Protein AF-A0A096A935-F1 (afdb_monomer_lite)

Structure (mmCIF, N/CA/C/O backbone):
data_AF-A0A096A935-F1
#
_entry.id   AF-A0A096A935-F1
#
loop_
_atom_site.group_PDB
_atom_site.id
_atom_site.type_symbol
_atom_site.label_atom_id
_atom_site.label_alt_id
_atom_site.label_comp_id
_atom_site.label_asym_id
_atom_site.label_entity_id
_atom_site.label_seq_id
_atom_site.pdbx_PDB_ins_code
_atom_site.Cartn_x
_atom_site.Cartn_y
_atom_site.Cartn_z
_atom_site.occupancy
_atom_site.B_iso_or_equiv
_atom_site.auth_seq_id
_atom_site.auth_comp_id
_atom_site.auth_asym_id
_atom_site.auth_atom_id
_atom_site.pdbx_PDB_model_num
ATOM 1 N N . MET A 1 1 ? -39.891 -0.315 15.690 1.00 45.59 1 MET A N 1
ATOM 2 C CA . MET A 1 1 ? -39.316 0.539 14.627 1.00 45.59 1 MET A CA 1
ATOM 3 C C . MET A 1 1 ? -37.907 0.031 14.361 1.00 45.59 1 MET A C 1
ATOM 5 O O . MET A 1 1 ? -37.142 0.003 15.319 1.00 45.59 1 MET A O 1
ATOM 9 N N . PRO A 1 2 ? -37.569 -0.464 13.158 1.00 50.00 2 PRO A N 1
ATOM 10 C CA . PRO A 1 2 ? -36.211 -0.914 12.887 1.00 50.00 2 PRO A CA 1
ATOM 11 C C . PRO A 1 2 ? -35.326 0.329 12.782 1.00 50.00 2 PRO A C 1
ATOM 13 O O . PRO A 1 2 ? -35.597 1.222 11.982 1.00 50.00 2 PRO A O 1
ATOM 16 N N . GLN A 1 3 ? -34.332 0.431 13.662 1.00 55.09 3 GLN A N 1
ATOM 17 C CA . GLN A 1 3 ? -33.399 1.549 13.665 1.00 55.09 3 GLN A CA 1
ATOM 18 C C . GLN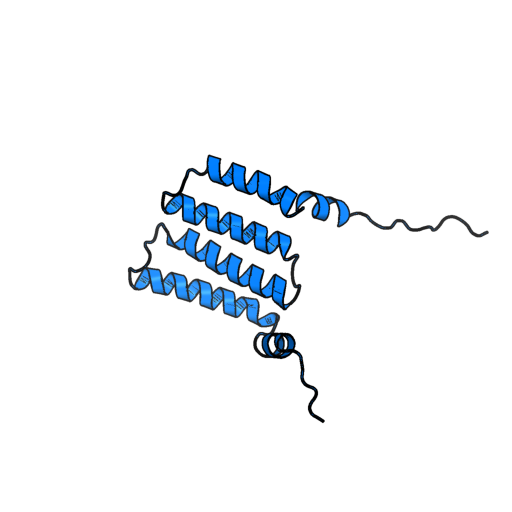 A 1 3 ? -32.539 1.470 12.403 1.00 55.09 3 GLN A C 1
ATOM 20 O O . GLN A 1 3 ? -31.851 0.476 12.177 1.00 55.09 3 GLN A O 1
ATOM 25 N N . GLY A 1 4 ? -32.613 2.504 11.566 1.00 55.16 4 GLY A N 1
ATOM 26 C CA . GLY A 1 4 ? -31.716 2.674 10.434 1.00 55.16 4 GLY A CA 1
ATOM 27 C C . GLY A 1 4 ? -30.305 2.930 10.947 1.00 55.16 4 GLY A C 1
ATOM 28 O O . GLY A 1 4 ? -29.952 4.074 11.218 1.00 55.16 4 GLY A O 1
ATOM 29 N N . GLY A 1 5 ? -29.518 1.865 11.110 1.00 62.38 5 GLY A N 1
ATOM 30 C CA . GLY A 1 5 ? -28.071 1.985 11.257 1.00 62.38 5 GLY A CA 1
ATOM 31 C C . GLY A 1 5 ? -27.511 2.719 10.043 1.00 62.38 5 GLY A C 1
ATOM 32 O O . GLY A 1 5 ? -28.003 2.540 8.924 1.00 62.38 5 GLY A O 1
ATOM 33 N N . THR A 1 6 ? -26.516 3.576 10.257 1.00 82.25 6 THR A N 1
ATOM 34 C CA . THR A 1 6 ? -25.881 4.300 9.151 1.00 82.25 6 THR A CA 1
ATOM 35 C C . THR A 1 6 ? -25.313 3.298 8.135 1.00 82.25 6 THR A C 1
ATOM 37 O O . THR A 1 6 ? -25.011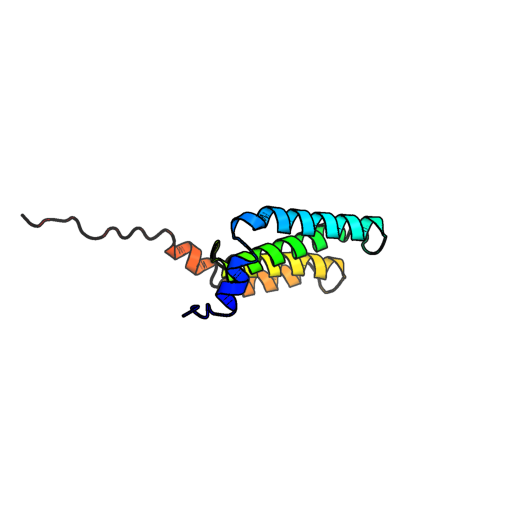 2.157 8.489 1.00 82.25 6 THR A O 1
ATOM 40 N N . MET A 1 7 ? -25.135 3.688 6.865 1.00 79.69 7 MET A N 1
ATOM 41 C CA . MET A 1 7 ? -24.510 2.817 5.842 1.00 79.69 7 MET A CA 1
ATOM 42 C C . MET A 1 7 ? -23.188 2.192 6.338 1.00 79.69 7 MET A C 1
ATOM 44 O O . MET A 1 7 ? -22.870 1.047 6.029 1.00 79.69 7 MET A O 1
ATOM 48 N N . LEU A 1 8 ? -22.441 2.926 7.166 1.00 79.06 8 LEU A N 1
ATOM 49 C CA . LEU A 1 8 ? -21.211 2.473 7.811 1.00 79.06 8 LEU A CA 1
ATOM 50 C C . LEU A 1 8 ? -21.443 1.321 8.810 1.00 79.06 8 LEU A C 1
ATOM 52 O O . LEU A 1 8 ? -20.647 0.386 8.869 1.00 79.06 8 LEU A O 1
ATOM 56 N N . ASP A 1 9 ? -22.537 1.352 9.570 1.00 80.19 9 ASP A N 1
ATOM 57 C CA . ASP A 1 9 ? -22.890 0.298 10.530 1.00 80.19 9 ASP A CA 1
ATOM 58 C C . ASP A 1 9 ? -23.288 -1.000 9.816 1.00 80.19 9 ASP A C 1
ATOM 60 O O . ASP A 1 9 ? -22.941 -2.097 10.263 1.00 80.19 9 ASP A O 1
ATOM 64 N N . GLN A 1 10 ? -23.938 -0.894 8.653 1.00 81.06 10 GLN A N 1
ATOM 65 C CA . GLN A 1 10 ? -24.209 -2.046 7.784 1.00 81.06 10 GLN A CA 1
ATOM 66 C C . GLN A 1 10 ? -22.914 -2.673 7.240 1.00 81.06 10 GLN A C 1
ATOM 68 O O . GLN A 1 10 ? -22.768 -3.896 7.203 1.00 81.06 10 GLN A O 1
ATOM 73 N N . ILE A 1 11 ? -21.931 -1.848 6.870 1.00 80.44 11 ILE A N 1
ATOM 74 C CA . ILE A 1 11 ? -20.621 -2.335 6.416 1.00 80.44 11 ILE A CA 1
ATOM 75 C C . ILE A 1 11 ? -19.878 -3.034 7.562 1.00 80.44 11 ILE A C 1
ATOM 77 O O . ILE A 1 11 ? -19.362 -4.134 7.377 1.00 80.44 11 ILE A O 1
ATOM 81 N N . ARG A 1 12 ? -19.862 -2.447 8.765 1.00 81.88 12 ARG A N 1
ATOM 82 C CA . ARG A 1 12 ? -19.191 -3.020 9.950 1.00 81.88 12 ARG A CA 1
ATOM 83 C C . ARG A 1 12 ? -19.816 -4.323 10.438 1.00 81.88 12 ARG A C 1
ATOM 85 O O . ARG A 1 12 ? -19.106 -5.173 10.969 1.00 81.88 12 ARG A O 1
ATOM 92 N N . THR A 1 13 ? -21.126 -4.481 10.272 1.00 82.44 13 THR A N 1
ATOM 93 C CA . THR A 1 13 ? -21.825 -5.734 10.597 1.00 82.44 13 THR A CA 1
ATOM 94 C C . THR A 1 13 ? -21.547 -6.825 9.566 1.00 82.44 13 THR A C 1
ATOM 96 O O . THR A 1 13 ? -21.394 -7.985 9.939 1.00 82.44 13 THR A O 1
ATOM 99 N N . THR A 1 14 ? -21.405 -6.460 8.289 1.00 84.25 14 THR A N 1
ATOM 100 C CA . THR A 1 14 ? -21.066 -7.398 7.203 1.00 84.25 14 THR A CA 1
ATOM 101 C C . THR A 1 14 ? -19.587 -7.798 7.208 1.00 84.25 14 THR A C 1
ATOM 103 O O . THR A 1 14 ? -19.252 -8.927 6.858 1.00 84.25 14 THR A O 1
ATOM 106 N N . VAL A 1 15 ? -18.697 -6.893 7.626 1.00 84.75 15 VAL A N 1
ATOM 107 C CA . VAL A 1 15 ? -17.248 -7.119 7.738 1.00 84.75 15 VAL A CA 1
ATOM 108 C C . VAL A 1 15 ? -16.824 -6.975 9.204 1.00 84.75 15 VAL A C 1
ATOM 110 O O . VAL A 1 15 ? -16.430 -5.889 9.635 1.00 84.75 15 VAL A O 1
ATOM 113 N N . PRO A 1 16 ? -16.896 -8.054 10.004 1.00 84.00 16 PRO A N 1
ATOM 114 C CA . PRO A 1 16 ? -16.478 -8.040 11.403 1.00 84.00 16 PRO A CA 1
ATOM 115 C C . PRO A 1 16 ? -14.976 -7.776 11.580 1.00 84.00 16 PRO A C 1
ATOM 117 O O . PRO A 1 16 ? -14.165 -8.227 10.773 1.00 84.00 16 PRO A O 1
ATOM 120 N N . ALA A 1 17 ? -14.565 -7.138 12.681 1.00 82.31 17 ALA A N 1
ATOM 121 C CA . ALA A 1 17 ? -13.149 -6.834 12.950 1.00 82.31 17 ALA A CA 1
ATOM 122 C C . ALA A 1 17 ? -12.243 -8.086 12.979 1.00 82.31 17 ALA A C 1
ATOM 124 O O . ALA A 1 17 ? -11.100 -8.051 12.524 1.00 82.31 17 ALA A O 1
ATOM 125 N N . ASN A 1 18 ? -12.760 -9.212 13.480 1.00 84.19 18 ASN A N 1
ATOM 126 C CA . ASN A 1 18 ? -12.039 -10.487 13.562 1.00 84.19 18 ASN A CA 1
ATOM 127 C C . ASN A 1 18 ? -11.831 -11.162 12.193 1.00 84.19 18 ASN A C 1
ATOM 129 O O . ASN A 1 18 ? -11.027 -12.085 12.088 1.00 84.19 18 ASN A O 1
ATOM 133 N N . SER A 1 19 ? -12.500 -10.697 11.133 1.00 89.00 19 SER A N 1
ATOM 134 C CA . SER A 1 19 ? -12.350 -11.254 9.783 1.00 89.00 19 SER A CA 1
ATOM 135 C C . SER A 1 19 ? -11.056 -10.825 9.081 1.00 89.00 19 SER A C 1
ATOM 137 O O . SER A 1 19 ? -10.713 -11.386 8.043 1.00 89.00 19 SER A O 1
ATOM 139 N N . ARG A 1 20 ? -10.278 -9.897 9.658 1.00 87.88 20 ARG A N 1
ATOM 140 C CA . ARG A 1 20 ? -9.033 -9.360 9.078 1.00 87.88 20 ARG A CA 1
ATOM 141 C C . ARG A 1 20 ? -8.062 -10.443 8.590 1.00 87.88 20 ARG A C 1
ATOM 143 O O . ARG A 1 20 ? -7.527 -10.332 7.491 1.00 87.88 20 ARG A O 1
ATOM 150 N N . ALA A 1 21 ? -7.879 -11.515 9.364 1.00 90.75 21 ALA A N 1
ATOM 151 C CA . ALA A 1 21 ? -7.027 -12.644 8.975 1.00 90.75 21 ALA A CA 1
ATOM 152 C C . ALA A 1 21 ? -7.528 -13.354 7.704 1.00 90.75 21 ALA A C 1
ATOM 154 O O . ALA A 1 21 ? -6.729 -13.750 6.860 1.00 90.75 21 ALA A O 1
ATOM 155 N N . THR A 1 22 ? -8.849 -13.452 7.533 1.00 92.88 22 THR A N 1
ATOM 156 C CA . THR A 1 22 ? -9.463 -14.011 6.321 1.00 92.88 22 THR A CA 1
ATOM 157 C C . THR A 1 22 ? -9.197 -13.110 5.120 1.00 92.88 22 THR A C 1
ATOM 159 O O . THR A 1 22 ? -8.811 -13.605 4.069 1.00 92.88 22 THR A O 1
ATOM 162 N N . PHE A 1 23 ? -9.318 -11.788 5.272 1.00 93.25 23 PHE A N 1
ATOM 163 C CA . PHE A 1 23 ? -8.999 -10.849 4.190 1.00 93.25 23 PHE A CA 1
ATOM 164 C C . PHE A 1 23 ? -7.527 -10.916 3.773 1.00 93.25 23 PHE A C 1
ATOM 166 O O . PHE A 1 23 ? -7.239 -10.882 2.579 1.00 93.25 23 PHE A O 1
ATOM 173 N N . TYR A 1 24 ? -6.600 -11.077 4.722 1.00 94.25 24 TYR A N 1
ATOM 174 C CA . TYR A 1 24 ? -5.196 -11.324 4.386 1.00 94.25 24 TYR A CA 1
ATOM 175 C C . TYR A 1 24 ? -4.989 -12.646 3.652 1.00 94.25 24 TYR A C 1
ATOM 177 O O . TYR A 1 24 ? -4.268 -12.676 2.658 1.00 94.25 24 TYR A O 1
ATOM 185 N N . ALA A 1 25 ? -5.645 -13.722 4.093 1.00 95.81 25 ALA A N 1
ATOM 186 C CA . ALA A 1 25 ? -5.572 -15.011 3.413 1.00 95.81 25 ALA A CA 1
ATOM 187 C C . ALA A 1 25 ? -6.120 -14.932 1.979 1.00 95.81 25 ALA A C 1
ATOM 189 O O . ALA A 1 25 ? -5.498 -15.456 1.059 1.00 95.81 25 ALA A O 1
ATOM 190 N N . VAL A 1 26 ? -7.238 -14.230 1.769 1.00 96.25 26 VAL A N 1
ATOM 191 C CA . VAL A 1 26 ? -7.822 -14.000 0.438 1.00 96.25 26 VAL A CA 1
ATOM 192 C C . VAL A 1 26 ? -6.891 -13.154 -0.430 1.00 96.25 26 VAL A C 1
ATOM 194 O O . VAL A 1 26 ? -6.676 -13.494 -1.591 1.00 96.25 26 VAL A O 1
ATOM 197 N N . ALA A 1 27 ? -6.297 -12.090 0.115 1.00 94.56 27 ALA A N 1
ATOM 198 C CA . ALA A 1 27 ? -5.320 -11.270 -0.599 1.00 94.56 27 ALA A CA 1
ATOM 199 C C . ALA A 1 27 ? -4.102 -12.097 -1.043 1.00 94.56 27 ALA A C 1
ATOM 201 O O . ALA A 1 27 ? -3.734 -12.065 -2.216 1.00 94.56 27 ALA A O 1
ATOM 202 N N . ALA A 1 28 ? -3.528 -12.894 -0.138 1.00 94.31 28 ALA A N 1
ATOM 203 C CA . ALA A 1 28 ? -2.416 -13.787 -0.451 1.00 94.31 28 ALA A CA 1
ATOM 204 C C . ALA A 1 28 ? -2.804 -14.828 -1.512 1.00 94.31 28 ALA A C 1
ATOM 206 O O . ALA A 1 28 ? -2.103 -14.977 -2.507 1.00 94.31 28 ALA A O 1
ATOM 207 N N . ALA A 1 29 ? -3.955 -15.489 -1.351 1.00 95.94 29 ALA A N 1
ATOM 208 C CA . ALA A 1 29 ? -4.464 -16.458 -2.321 1.00 95.94 29 ALA A CA 1
ATOM 209 C C . ALA A 1 29 ? -4.688 -15.829 -3.704 1.00 95.94 29 ALA A C 1
ATOM 211 O O . ALA A 1 29 ? -4.405 -16.461 -4.717 1.00 95.94 29 ALA A O 1
ATOM 212 N N . THR A 1 30 ? -5.146 -14.576 -3.747 1.00 95.69 30 THR A N 1
ATOM 213 C CA . THR A 1 30 ? -5.351 -13.832 -4.995 1.00 95.69 30 THR A CA 1
ATOM 214 C C . THR A 1 30 ? -4.023 -13.586 -5.697 1.00 95.69 30 THR A C 1
ATOM 216 O O . THR A 1 30 ? -3.909 -13.867 -6.885 1.00 95.69 30 THR A O 1
ATOM 219 N N . VAL A 1 31 ? -2.995 -13.127 -4.976 1.00 95.69 31 VAL A N 1
ATOM 220 C CA . VAL A 1 31 ? -1.656 -12.925 -5.553 1.00 95.69 31 VAL A CA 1
ATOM 221 C C . VAL A 1 31 ? -1.074 -14.242 -6.057 1.00 95.69 31 VAL A C 1
ATOM 223 O O . VAL A 1 31 ? -0.632 -14.309 -7.200 1.00 95.69 31 VAL A O 1
ATOM 226 N N . THR A 1 32 ? -1.155 -15.311 -5.264 1.00 95.38 32 THR A N 1
ATOM 227 C CA . THR A 1 32 ? -0.710 -16.647 -5.685 1.00 95.38 32 THR A CA 1
ATOM 228 C C . THR A 1 32 ? -1.441 -17.127 -6.939 1.00 95.38 32 THR A C 1
ATOM 230 O O . THR A 1 32 ? -0.821 -17.704 -7.832 1.00 95.38 32 THR A O 1
ATOM 233 N N . ALA A 1 33 ? -2.747 -16.874 -7.047 1.00 96.06 33 ALA A N 1
ATOM 234 C CA . ALA A 1 33 ? -3.525 -17.236 -8.226 1.00 96.06 33 ALA A CA 1
ATOM 235 C C . ALA A 1 33 ? -3.104 -16.422 -9.462 1.00 96.06 33 ALA A C 1
ATOM 237 O O . ALA A 1 33 ? -2.945 -16.991 -10.539 1.00 96.06 33 ALA A O 1
ATOM 238 N N . LEU A 1 34 ? -2.855 -15.116 -9.307 1.00 95.25 34 LEU A N 1
ATOM 239 C CA . LEU A 1 34 ? -2.366 -14.254 -10.390 1.00 95.25 34 LEU A CA 1
ATOM 240 C C . LEU A 1 34 ? -1.001 -14.709 -10.918 1.00 95.25 34 LEU A C 1
ATOM 242 O O . LEU A 1 34 ? -0.805 -14.730 -12.133 1.00 95.25 34 LEU A O 1
ATOM 246 N N . VAL A 1 35 ? -0.097 -15.120 -10.025 1.00 96.12 35 VAL A N 1
ATOM 247 C CA . VAL A 1 35 ? 1.188 -15.731 -10.404 1.00 96.12 35 VAL A CA 1
ATOM 248 C C . VAL A 1 35 ? 0.962 -17.048 -11.143 1.00 96.12 35 VAL A C 1
ATOM 250 O O . VAL A 1 35 ? 1.483 -17.253 -12.235 1.00 96.12 35 VAL A O 1
ATOM 253 N N . SER A 1 36 ? 0.105 -17.919 -10.604 1.00 95.06 36 SER A N 1
ATOM 254 C CA . SER A 1 36 ? -0.178 -19.238 -11.193 1.00 95.06 36 SER A CA 1
ATOM 255 C C . SER A 1 36 ? -0.798 -19.160 -12.595 1.00 95.06 36 SER A C 1
ATOM 257 O O . SER A 1 36 ? -0.568 -20.044 -13.417 1.00 95.06 36 SER A O 1
ATOM 259 N N . TRP A 1 37 ? -1.576 -18.113 -12.888 1.00 95.38 37 TRP A N 1
ATOM 260 C CA . TRP A 1 37 ? -2.139 -17.855 -14.220 1.00 95.38 37 TRP A CA 1
ATOM 261 C C . TRP A 1 37 ? -1.201 -17.080 -15.156 1.00 95.38 37 TRP A C 1
ATOM 263 O O . TRP A 1 37 ? -1.580 -16.804 -16.293 1.00 95.38 37 TRP A O 1
ATOM 273 N N . GLY A 1 38 ? 0.003 -16.719 -14.704 1.00 92.19 38 GLY A N 1
ATOM 274 C CA . GLY A 1 38 ? 0.974 -15.955 -15.490 1.00 92.19 38 GLY A CA 1
ATOM 275 C C . GLY A 1 38 ? 0.583 -14.493 -15.721 1.00 92.19 38 GLY A C 1
ATOM 276 O O . GLY A 1 38 ? 1.148 -13.841 -16.594 1.00 92.19 38 GLY A O 1
ATOM 277 N N . VAL A 1 39 ? -0.387 -13.970 -14.963 1.00 94.56 39 VAL A N 1
ATOM 278 C CA . VAL A 1 39 ? -0.772 -12.548 -15.000 1.00 94.56 39 VAL A CA 1
ATOM 279 C C . VAL A 1 39 ? 0.263 -11.694 -14.268 1.00 94.56 39 VAL A C 1
ATOM 281 O O . VAL A 1 39 ? 0.488 -10.543 -14.634 1.00 94.56 39 VAL A O 1
ATOM 284 N N . LEU A 1 40 ? 0.878 -12.259 -13.229 1.00 93.44 40 LEU A N 1
ATOM 285 C CA . LEU A 1 40 ? 1.907 -11.625 -12.420 1.00 93.44 40 LEU A CA 1
ATOM 286 C C . LEU A 1 40 ? 3.186 -12.457 -12.486 1.00 93.44 40 LEU A C 1
ATOM 288 O O . LEU A 1 40 ? 3.127 -13.674 -12.338 1.00 93.44 40 LEU A O 1
ATOM 292 N N . ASP A 1 41 ? 4.331 -11.814 -12.695 1.00 93.06 41 ASP A N 1
ATOM 293 C CA . ASP A 1 41 ? 5.615 -12.505 -12.607 1.00 93.06 41 ASP A CA 1
ATOM 294 C C . ASP A 1 41 ? 6.053 -12.703 -11.139 1.00 93.06 41 ASP A C 1
ATOM 296 O O . ASP A 1 41 ? 5.587 -12.020 -10.218 1.00 93.06 41 ASP A O 1
ATOM 300 N N . ASP A 1 42 ? 6.974 -13.643 -10.916 1.00 92.44 42 ASP A N 1
ATOM 301 C CA . ASP A 1 42 ? 7.480 -13.972 -9.577 1.00 92.44 42 ASP A CA 1
ATOM 302 C C . ASP A 1 42 ? 8.260 -12.821 -8.917 1.00 92.44 42 ASP A C 1
ATOM 304 O O . ASP A 1 42 ? 8.359 -12.764 -7.690 1.00 92.44 42 ASP A O 1
ATOM 308 N N . ALA A 1 43 ? 8.810 -11.891 -9.701 1.00 92.69 43 ALA A N 1
ATOM 309 C CA . ALA A 1 43 ? 9.603 -10.773 -9.194 1.00 92.69 43 ALA A CA 1
ATOM 310 C C . ALA A 1 43 ? 8.717 -9.628 -8.666 1.00 92.69 43 ALA A C 1
ATOM 312 O O . ALA A 1 43 ? 9.061 -8.971 -7.682 1.00 92.69 43 ALA A O 1
ATOM 313 N N . ALA A 1 44 ? 7.543 -9.435 -9.263 1.00 92.06 44 ALA A N 1
ATOM 314 C CA . ALA A 1 44 ? 6.518 -8.478 -8.877 1.00 92.06 44 ALA A CA 1
ATOM 315 C C . ALA A 1 44 ? 5.651 -8.989 -7.717 1.00 92.06 44 ALA A C 1
ATOM 317 O O . ALA A 1 44 ? 5.086 -8.191 -6.960 1.00 92.06 44 ALA A O 1
ATOM 318 N N . ALA A 1 45 ? 5.528 -10.313 -7.572 1.00 94.50 45 ALA A N 1
ATOM 319 C CA . ALA A 1 45 ? 4.636 -10.953 -6.607 1.00 94.50 45 ALA A CA 1
ATOM 320 C C . ALA A 1 45 ? 4.790 -10.440 -5.161 1.00 94.50 45 ALA A C 1
ATOM 322 O O . ALA A 1 45 ? 3.767 -10.109 -4.548 1.00 94.50 45 ALA A O 1
ATOM 323 N N . PRO A 1 46 ? 6.009 -10.267 -4.607 1.00 94.88 46 PRO A N 1
ATOM 324 C CA . PRO A 1 46 ? 6.178 -9.725 -3.259 1.00 94.88 46 PRO A CA 1
ATOM 325 C C . PRO A 1 46 ? 5.686 -8.278 -3.126 1.00 94.88 46 PRO A C 1
ATOM 327 O O . PRO A 1 46 ? 5.058 -7.930 -2.125 1.00 94.88 46 PRO A O 1
ATOM 330 N N . ALA A 1 47 ? 5.927 -7.438 -4.139 1.00 94.88 47 ALA A N 1
ATOM 331 C CA . ALA A 1 47 ? 5.505 -6.039 -4.129 1.00 94.88 47 ALA A CA 1
ATOM 332 C C . ALA A 1 47 ? 3.974 -5.920 -4.176 1.00 94.88 47 ALA A C 1
ATOM 334 O O . ALA A 1 47 ? 3.374 -5.190 -3.384 1.00 94.88 47 ALA A O 1
ATOM 335 N N . VAL A 1 48 ? 3.320 -6.704 -5.038 1.00 96.94 48 VAL A N 1
ATOM 336 C CA . VAL A 1 48 ? 1.852 -6.745 -5.130 1.00 96.94 48 VAL A CA 1
ATOM 337 C C . VAL A 1 48 ? 1.227 -7.315 -3.855 1.00 96.94 48 VAL A C 1
ATOM 339 O O . VAL A 1 48 ? 0.241 -6.763 -3.363 1.00 96.94 48 VAL A O 1
ATOM 342 N N . ALA A 1 49 ? 1.812 -8.362 -3.263 1.00 96.44 49 ALA A N 1
ATOM 343 C CA . ALA A 1 49 ? 1.370 -8.897 -1.972 1.00 96.44 49 ALA A CA 1
ATOM 344 C C . ALA A 1 49 ? 1.483 -7.862 -0.843 1.00 96.44 49 ALA A C 1
ATOM 346 O O . ALA A 1 49 ? 0.563 -7.732 -0.025 1.00 96.44 49 ALA A O 1
ATOM 347 N N . GLY A 1 50 ? 2.575 -7.094 -0.821 1.00 96.25 50 GLY A N 1
ATOM 348 C CA . GLY A 1 50 ? 2.769 -5.984 0.109 1.00 96.25 50 GLY A CA 1
ATOM 349 C C . GLY A 1 50 ? 1.672 -4.928 -0.022 1.00 96.25 50 GLY A C 1
ATOM 350 O O . GLY A 1 50 ? 1.053 -4.557 0.977 1.00 96.25 50 GLY A O 1
ATOM 351 N N . VAL A 1 51 ? 1.362 -4.503 -1.252 1.00 97.44 51 VAL A N 1
ATOM 352 C CA . VAL A 1 51 ? 0.287 -3.531 -1.521 1.00 97.44 51 VAL A CA 1
ATOM 353 C C . VAL A 1 51 ? -1.071 -4.081 -1.096 1.00 97.44 51 VAL A C 1
ATOM 355 O O . VAL A 1 51 ? -1.794 -3.409 -0.362 1.00 97.44 51 VAL A O 1
ATOM 358 N N . ALA A 1 52 ? -1.412 -5.312 -1.480 1.00 97.00 52 ALA A N 1
ATOM 359 C CA . ALA A 1 52 ? -2.689 -5.928 -1.120 1.00 97.00 52 ALA A CA 1
ATOM 360 C C . ALA A 1 52 ? -2.871 -6.016 0.407 1.00 97.00 52 ALA A C 1
ATOM 362 O O . ALA A 1 52 ? -3.924 -5.664 0.945 1.00 97.00 52 ALA A O 1
ATOM 363 N N . THR A 1 53 ? -1.812 -6.396 1.126 1.00 95.81 53 THR A N 1
ATOM 364 C CA . THR A 1 53 ? -1.797 -6.438 2.596 1.00 95.81 53 THR A CA 1
ATOM 365 C C . THR A 1 53 ? -1.967 -5.044 3.200 1.00 95.81 53 THR A C 1
ATOM 367 O O . THR A 1 53 ? -2.737 -4.857 4.150 1.00 95.81 53 THR A O 1
ATOM 370 N N . ALA A 1 54 ? -1.288 -4.034 2.659 1.00 95.69 54 ALA A N 1
ATOM 371 C CA . ALA A 1 54 ? -1.399 -2.668 3.154 1.00 95.69 54 ALA A CA 1
ATOM 372 C C . ALA A 1 54 ? -2.794 -2.067 2.902 1.00 95.69 54 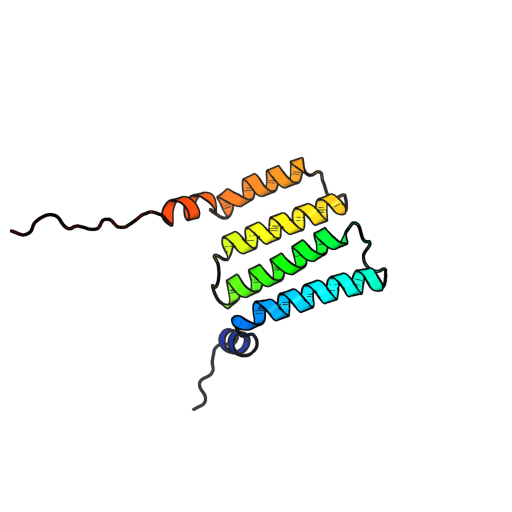ALA A C 1
ATOM 374 O O . ALA A 1 54 ? -3.334 -1.400 3.785 1.00 95.69 54 ALA A O 1
ATOM 375 N N . VAL A 1 55 ? -3.428 -2.379 1.765 1.00 96.31 55 VAL A N 1
ATOM 376 C CA . VAL A 1 55 ? -4.817 -1.987 1.465 1.00 96.31 55 VAL A CA 1
ATOM 377 C C . VAL A 1 55 ? -5.780 -2.584 2.487 1.00 96.31 55 VAL A C 1
ATOM 379 O O . VAL A 1 55 ? -6.549 -1.843 3.097 1.00 96.31 55 VAL A O 1
ATOM 382 N N . VAL A 1 56 ? -5.709 -3.896 2.746 1.00 94.69 56 VAL A N 1
ATOM 383 C CA . VAL A 1 56 ? -6.545 -4.546 3.774 1.00 94.69 56 VAL A CA 1
ATOM 384 C C . VAL A 1 56 ? -6.321 -3.893 5.140 1.00 94.69 56 VAL A C 1
ATOM 386 O O . VAL A 1 56 ? -7.274 -3.590 5.855 1.00 94.69 56 VAL A O 1
ATOM 389 N N . THR A 1 57 ? -5.066 -3.615 5.492 1.00 93.31 57 THR A N 1
ATOM 390 C CA . THR A 1 57 ? -4.717 -2.955 6.757 1.00 93.31 57 THR A CA 1
ATOM 391 C C . THR A 1 57 ? -5.353 -1.573 6.881 1.00 93.31 57 THR A C 1
ATOM 393 O O . THR A 1 57 ? -5.939 -1.265 7.919 1.00 93.31 57 THR A O 1
ATOM 396 N N . LEU A 1 58 ? -5.273 -0.753 5.832 1.00 93.00 58 LEU A N 1
ATOM 397 C CA . LEU A 1 58 ? -5.866 0.581 5.809 1.00 93.00 58 LEU A CA 1
ATOM 398 C C . LEU A 1 58 ? -7.392 0.524 5.893 1.00 93.00 58 LEU A C 1
ATOM 400 O O . LEU A 1 58 ? -7.976 1.269 6.677 1.00 93.00 58 LEU A O 1
ATOM 404 N N . LEU A 1 59 ? -8.033 -0.382 5.150 1.00 92.00 59 LEU A N 1
ATOM 405 C CA . LEU A 1 59 ? -9.486 -0.559 5.192 1.00 92.00 59 LEU A CA 1
ATOM 406 C C . LEU A 1 59 ? -9.967 -0.881 6.610 1.00 92.00 59 LEU A C 1
ATOM 408 O O . LEU A 1 59 ? -10.868 -0.217 7.112 1.00 92.00 59 LEU A O 1
ATOM 412 N N . PHE A 1 60 ? -9.327 -1.833 7.294 1.00 91.06 60 PHE A N 1
ATOM 413 C CA . PHE A 1 60 ? -9.675 -2.167 8.680 1.00 91.06 60 PHE A CA 1
ATOM 414 C C . PHE A 1 60 ? -9.343 -1.038 9.665 1.00 91.06 60 PHE A C 1
ATOM 416 O O . PHE A 1 60 ? -10.100 -0.801 10.606 1.00 91.06 60 PHE A O 1
ATOM 423 N N . ALA A 1 61 ? -8.253 -0.297 9.444 1.00 89.50 61 ALA A N 1
ATOM 424 C CA . ALA A 1 61 ? -7.922 0.863 10.267 1.00 89.50 61 ALA A CA 1
ATOM 425 C C . ALA A 1 61 ? -8.972 1.982 10.144 1.00 89.50 61 ALA A C 1
ATOM 427 O O . ALA A 1 61 ? -9.320 2.594 11.148 1.00 89.50 61 ALA A O 1
ATOM 428 N N . VAL A 1 62 ? -9.509 2.228 8.945 1.00 88.75 62 VAL A N 1
ATOM 429 C CA . VAL A 1 62 ? -10.558 3.238 8.709 1.00 88.75 62 VAL A CA 1
ATOM 430 C C . VAL A 1 62 ? -11.919 2.764 9.215 1.00 88.75 62 VAL A C 1
ATOM 432 O O . VAL A 1 62 ? -12.652 3.529 9.840 1.00 88.75 62 VAL A O 1
ATOM 435 N N . LEU A 1 63 ? -12.273 1.506 8.954 1.00 87.25 63 LEU A N 1
ATOM 436 C CA . LEU A 1 63 ? -13.593 0.978 9.284 1.00 87.25 63 LEU A CA 1
ATOM 437 C C . LEU A 1 63 ? -13.750 0.710 10.783 1.00 87.25 63 LEU A C 1
ATOM 439 O O . LEU A 1 63 ? -14.801 1.030 11.341 1.00 87.25 63 LEU A O 1
ATOM 443 N N . HIS A 1 64 ? -12.727 0.171 11.447 1.00 85.31 64 HIS A N 1
ATOM 444 C CA . HIS A 1 64 ? -12.837 -0.347 12.816 1.00 85.31 64 HIS A CA 1
ATOM 445 C C . HIS A 1 64 ? -11.918 0.365 13.812 1.00 85.31 64 HIS A C 1
ATOM 447 O O . HIS A 1 64 ? -11.938 0.015 14.989 1.00 85.31 64 HIS A O 1
ATOM 453 N N . SER A 1 65 ? -11.111 1.340 13.376 1.00 80.12 65 SER A N 1
ATOM 454 C CA . SER A 1 65 ? -10.141 2.057 14.224 1.00 80.12 65 SER A CA 1
ATOM 455 C C . SER A 1 65 ? -9.185 1.132 14.993 1.00 80.12 65 SER A C 1
ATOM 457 O O . SER A 1 65 ? -8.657 1.504 16.037 1.00 80.12 65 SER A O 1
ATOM 459 N N . THR A 1 66 ? -8.926 -0.079 14.483 1.00 70.81 66 THR A N 1
ATOM 460 C CA . THR A 1 66 ? -8.084 -1.095 15.149 1.00 70.81 66 THR A CA 1
ATOM 461 C C . THR A 1 66 ? -6.612 -0.693 15.233 1.00 70.81 66 THR A C 1
ATOM 463 O O . THR A 1 66 ? -5.827 -1.315 15.944 1.00 70.81 66 THR A O 1
ATOM 466 N N . SER A 1 67 ? -6.195 0.290 14.436 1.00 68.44 67 SER A N 1
ATOM 467 C CA . SER A 1 67 ? -4.839 0.837 14.396 1.00 68.44 67 SER A CA 1
ATOM 468 C C . SER A 1 67 ? -4.902 2.283 13.888 1.00 68.44 67 SER A C 1
ATOM 470 O O . SER A 1 67 ? -5.864 2.628 13.194 1.00 68.44 67 SER A O 1
ATOM 472 N N . PRO A 1 68 ? -3.905 3.140 14.176 1.00 86.69 68 PRO A N 1
ATOM 473 C CA . PRO A 1 68 ? -3.901 4.511 13.676 1.00 86.69 68 PRO A CA 1
ATOM 474 C C . PRO A 1 68 ? -3.928 4.530 12.141 1.00 86.69 68 PRO A C 1
ATOM 476 O O . PRO A 1 68 ? -2.963 4.122 11.493 1.00 86.69 68 PRO A O 1
ATOM 479 N N . TRP A 1 69 ? -5.015 5.029 11.544 1.00 87.88 69 TRP A N 1
ATOM 480 C CA . TRP A 1 69 ? -5.194 5.045 10.083 1.00 87.88 69 TRP A CA 1
ATOM 481 C C . TRP A 1 69 ? -4.051 5.765 9.350 1.00 87.88 69 TRP A C 1
ATOM 483 O O . TRP A 1 69 ? -3.709 5.396 8.233 1.00 87.88 69 TRP A O 1
ATOM 493 N N . ARG A 1 70 ? -3.407 6.742 10.006 1.00 89.62 70 ARG A N 1
ATOM 494 C CA . ARG A 1 70 ? -2.234 7.470 9.492 1.00 89.62 70 ARG A CA 1
ATOM 495 C C . ARG A 1 70 ? -1.030 6.547 9.299 1.00 89.62 70 ARG A C 1
ATOM 497 O O . ARG A 1 70 ? -0.368 6.626 8.271 1.00 89.62 70 ARG A O 1
ATOM 504 N N . GLN A 1 71 ? -0.776 5.643 10.250 1.00 90.94 71 GLN A N 1
ATOM 505 C CA . GLN A 1 71 ? 0.285 4.639 10.117 1.00 90.94 71 GLN A CA 1
ATOM 506 C C . GLN A 1 71 ? -0.052 3.623 9.024 1.00 90.94 71 GLN A C 1
ATOM 508 O O . GLN A 1 71 ? 0.816 3.267 8.232 1.00 90.94 71 GLN A O 1
ATOM 513 N N . ALA A 1 72 ? -1.315 3.196 8.936 1.00 92.31 72 ALA A N 1
ATOM 514 C CA . ALA A 1 72 ? -1.755 2.285 7.881 1.00 92.31 72 ALA A CA 1
ATOM 515 C C . ALA A 1 72 ? -1.634 2.917 6.483 1.00 92.31 72 ALA A C 1
ATOM 517 O O . ALA A 1 72 ? -1.190 2.258 5.546 1.00 92.31 72 ALA A O 1
ATOM 518 N N . LEU A 1 73 ? -1.961 4.206 6.353 1.00 93.62 73 LEU A N 1
ATOM 519 C CA . LEU A 1 73 ? -1.789 4.958 5.113 1.00 93.62 73 LEU A CA 1
ATOM 520 C C . LEU A 1 73 ? -0.308 5.096 4.755 1.00 93.62 73 LEU A C 1
ATOM 522 O O . LEU A 1 73 ? 0.058 4.876 3.604 1.00 93.62 73 LEU A O 1
ATOM 526 N N . TYR A 1 74 ? 0.551 5.392 5.734 1.00 94.62 74 TYR A N 1
ATOM 527 C CA . TYR A 1 74 ? 1.994 5.441 5.510 1.00 94.62 74 TYR A CA 1
ATOM 528 C C . TYR A 1 74 ? 2.548 4.090 5.031 1.00 94.62 74 TYR A C 1
ATOM 530 O O . TYR A 1 74 ? 3.299 4.039 4.059 1.00 94.62 74 TYR A O 1
ATOM 538 N N . GLY A 1 75 ? 2.113 2.990 5.654 1.00 94.44 75 GLY A N 1
ATOM 539 C CA . GLY A 1 75 ? 2.454 1.633 5.224 1.00 94.44 75 GLY A CA 1
ATOM 540 C C . GLY A 1 75 ? 1.986 1.316 3.800 1.00 94.44 75 GLY A C 1
ATOM 541 O O . GLY A 1 75 ? 2.723 0.685 3.046 1.00 94.44 75 GLY A O 1
ATOM 542 N N . LEU A 1 76 ? 0.804 1.798 3.395 1.00 96.62 76 LEU A N 1
ATOM 543 C CA . LEU A 1 76 ? 0.328 1.662 2.015 1.00 96.62 76 LEU A CA 1
ATOM 544 C C . LEU A 1 76 ? 1.205 2.426 1.027 1.00 96.62 76 LEU A C 1
ATOM 546 O O . LEU A 1 76 ? 1.576 1.859 0.003 1.00 96.62 76 LEU A O 1
ATOM 550 N N . MET A 1 77 ? 1.573 3.672 1.329 1.00 96.38 77 MET A N 1
ATOM 551 C CA . MET A 1 77 ? 2.490 4.420 0.464 1.00 96.38 77 MET A CA 1
ATOM 552 C C . MET A 1 77 ? 3.822 3.685 0.317 1.00 96.38 77 MET A C 1
ATOM 554 O O . MET A 1 77 ? 4.283 3.523 -0.804 1.00 96.38 77 MET A O 1
ATOM 558 N N . ALA A 1 78 ? 4.394 3.179 1.415 1.00 95.50 78 ALA A N 1
ATOM 559 C CA . ALA A 1 78 ? 5.652 2.434 1.381 1.00 95.50 78 ALA A CA 1
ATOM 560 C C . ALA A 1 78 ? 5.561 1.154 0.531 1.00 95.50 78 ALA A C 1
ATOM 562 O O . ALA A 1 78 ? 6.479 0.830 -0.218 1.00 95.50 78 ALA A O 1
ATOM 563 N N . ALA A 1 79 ? 4.439 0.433 0.589 1.00 96.31 79 ALA A N 1
ATOM 564 C CA . ALA A 1 79 ? 4.223 -0.723 -0.279 1.00 96.31 79 ALA A CA 1
ATOM 565 C C . ALA A 1 79 ? 4.095 -0.317 -1.759 1.00 96.31 79 ALA A C 1
ATOM 567 O O . ALA A 1 79 ? 4.670 -0.960 -2.637 1.00 96.31 79 ALA A O 1
ATOM 568 N N . VAL A 1 80 ? 3.376 0.775 -2.040 1.00 97.12 80 VAL A N 1
ATOM 569 C CA . VAL A 1 80 ? 3.199 1.299 -3.401 1.00 97.12 80 VAL A CA 1
ATOM 570 C C . VAL A 1 80 ? 4.524 1.767 -3.990 1.00 97.12 80 VAL A C 1
ATOM 572 O O . VAL A 1 80 ? 4.783 1.490 -5.155 1.00 97.12 80 VAL A O 1
ATOM 575 N N . THR A 1 81 ? 5.395 2.412 -3.212 1.00 96.25 81 THR A N 1
ATOM 576 C CA . THR A 1 81 ? 6.701 2.849 -3.720 1.00 96.25 81 THR A CA 1
ATOM 577 C C . THR A 1 81 ? 7.580 1.685 -4.161 1.00 96.25 81 THR A C 1
ATOM 579 O O . THR A 1 81 ? 8.249 1.789 -5.184 1.00 96.25 81 THR A O 1
ATOM 582 N N . VAL A 1 82 ? 7.542 0.555 -3.444 1.00 94.25 82 VAL A N 1
ATOM 583 C CA . VAL A 1 82 ? 8.268 -0.662 -3.848 1.00 94.25 82 VAL A CA 1
ATOM 584 C C . VAL A 1 82 ? 7.736 -1.186 -5.183 1.00 94.25 82 VAL A C 1
ATOM 586 O O . VAL A 1 82 ? 8.518 -1.521 -6.070 1.00 94.25 82 VAL A O 1
ATOM 589 N N . LEU A 1 83 ? 6.411 -1.210 -5.359 1.00 94.62 83 LEU A N 1
ATOM 590 C CA . LEU A 1 83 ? 5.795 -1.624 -6.620 1.00 94.62 83 LEU A CA 1
ATOM 591 C C . LEU A 1 83 ? 6.121 -0.659 -7.769 1.00 94.62 83 LEU A C 1
ATOM 593 O O . LEU A 1 83 ? 6.410 -1.099 -8.876 1.00 94.62 83 LEU A O 1
ATOM 597 N N . LEU A 1 84 ? 6.099 0.651 -7.526 1.00 95.56 84 LEU A N 1
ATOM 598 C CA . LEU A 1 84 ? 6.429 1.649 -8.544 1.00 95.56 84 LEU A CA 1
ATOM 599 C C . LEU A 1 84 ? 7.895 1.563 -8.974 1.00 95.56 84 LEU A C 1
ATOM 601 O O . LEU A 1 84 ? 8.163 1.601 -10.174 1.00 95.56 84 LE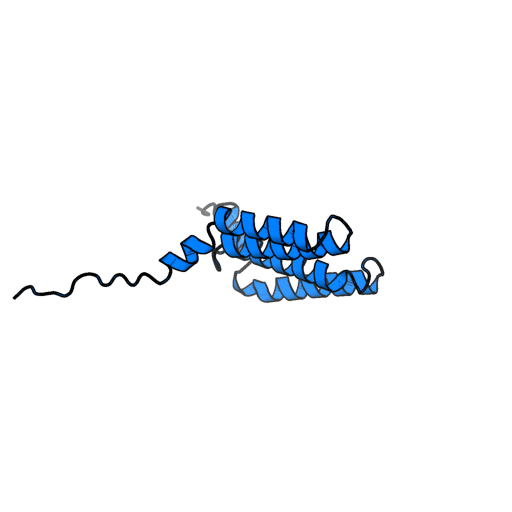U A O 1
ATOM 605 N N . ALA A 1 85 ? 8.816 1.367 -8.027 1.00 94.25 85 ALA A N 1
ATOM 606 C CA . ALA A 1 85 ? 10.224 1.117 -8.326 1.00 94.25 85 ALA A CA 1
ATOM 607 C C . ALA A 1 85 ? 10.402 -0.151 -9.179 1.00 94.25 85 ALA A C 1
ATOM 609 O O . ALA A 1 85 ? 11.123 -0.124 -10.174 1.00 94.25 85 ALA A O 1
ATOM 610 N N . TYR A 1 86 ? 9.690 -1.236 -8.847 1.00 91.94 86 TYR A N 1
ATOM 611 C CA . TYR A 1 86 ? 9.687 -2.464 -9.650 1.00 91.94 86 TYR A CA 1
ATOM 612 C C . TYR A 1 86 ? 9.215 -2.220 -11.093 1.00 91.94 86 TYR A C 1
ATOM 614 O O . TYR A 1 86 ? 9.825 -2.699 -12.044 1.00 91.94 86 TYR A O 1
ATOM 622 N N . LEU A 1 87 ? 8.154 -1.428 -11.265 1.00 93.44 87 LEU A N 1
ATOM 623 C CA . LEU A 1 87 ? 7.594 -1.077 -12.574 1.00 93.44 87 LEU A CA 1
ATOM 624 C C . LEU A 1 87 ? 8.445 -0.058 -13.361 1.00 93.44 87 LEU A C 1
ATOM 626 O O . LEU A 1 87 ? 8.064 0.331 -14.464 1.00 93.44 87 LEU A O 1
ATOM 630 N N . GLY A 1 88 ? 9.576 0.395 -12.812 1.00 93.69 88 GLY A N 1
ATOM 631 C CA . GLY A 1 88 ? 10.459 1.379 -13.443 1.00 93.69 88 GLY A CA 1
ATOM 632 C C . GLY A 1 88 ? 9.964 2.825 -13.346 1.00 93.69 88 GLY A C 1
ATOM 633 O O . GLY A 1 88 ? 10.545 3.720 -13.965 1.00 93.69 88 GLY A O 1
ATOM 634 N N . TYR A 1 89 ? 8.917 3.088 -12.562 1.00 94.31 89 TYR A N 1
ATOM 635 C CA . TYR A 1 89 ? 8.504 4.445 -12.222 1.00 94.31 89 TYR A CA 1
ATOM 636 C C . TYR A 1 89 ? 9.408 4.957 -11.097 1.00 94.31 89 TYR A C 1
ATOM 638 O O . TYR A 1 89 ? 9.058 4.853 -9.930 1.00 94.31 89 TYR A O 1
ATOM 646 N N . GLY A 1 90 ? 10.575 5.502 -11.439 1.00 92.56 90 GLY A N 1
ATOM 647 C CA . GLY A 1 90 ? 11.508 6.113 -10.482 1.00 92.56 90 GLY A CA 1
ATOM 648 C C . GLY A 1 90 ? 12.418 5.134 -9.727 1.00 92.56 90 GLY A C 1
ATOM 649 O O . GLY A 1 90 ? 12.231 3.922 -9.752 1.00 92.56 90 GLY A O 1
ATOM 650 N N . ASP A 1 91 ? 13.429 5.695 -9.066 1.00 91.81 91 ASP A N 1
ATOM 651 C CA . ASP A 1 91 ? 14.442 4.982 -8.270 1.00 91.81 91 ASP A CA 1
ATOM 652 C C . ASP A 1 91 ? 14.057 4.922 -6.776 1.00 91.81 91 ASP A C 1
ATOM 654 O O . ASP A 1 91 ? 13.327 5.777 -6.267 1.00 91.81 91 ASP A O 1
ATOM 658 N N . ALA A 1 92 ? 14.586 3.930 -6.058 1.00 86.88 92 ALA A N 1
ATOM 659 C CA . ALA A 1 92 ? 14.495 3.781 -4.611 1.00 86.88 92 ALA A CA 1
ATOM 660 C C . ALA A 1 92 ? 14.809 5.088 -3.866 1.00 86.88 92 ALA A C 1
ATOM 662 O O . ALA A 1 92 ? 14.035 5.477 -2.997 1.00 86.88 92 ALA A O 1
ATOM 663 N N . VAL A 1 93 ? 15.854 5.828 -4.257 1.00 90.88 93 VAL A N 1
ATOM 664 C CA . VAL A 1 93 ? 16.227 7.094 -3.589 1.00 90.88 93 VAL A CA 1
ATOM 665 C C . VAL A 1 93 ? 15.143 8.170 -3.740 1.00 90.88 93 VAL A C 1
ATOM 667 O O . VAL A 1 93 ? 14.858 8.930 -2.807 1.00 90.88 93 VAL A O 1
ATOM 670 N N . GLN A 1 94 ? 14.497 8.241 -4.909 1.00 93.38 94 GLN A N 1
ATOM 671 C CA . GLN A 1 94 ? 13.405 9.191 -5.151 1.00 93.38 94 GLN A CA 1
ATOM 672 C C . GLN A 1 94 ? 12.194 8.851 -4.281 1.00 93.38 94 GLN A C 1
ATOM 674 O O . GLN A 1 94 ? 11.586 9.735 -3.673 1.00 93.38 94 GLN A O 1
ATOM 679 N N . TRP A 1 95 ? 11.874 7.564 -4.174 1.00 94.50 95 TRP A N 1
ATOM 680 C CA . TRP A 1 95 ? 10.768 7.094 -3.354 1.00 94.50 95 TRP A CA 1
ATOM 681 C C . TRP A 1 95 ? 11.023 7.222 -1.853 1.00 94.50 95 TRP A C 1
ATOM 683 O O . TRP A 1 95 ? 10.120 7.630 -1.121 1.00 94.50 95 TRP A O 1
ATOM 693 N N . GLU A 1 96 ? 12.245 6.963 -1.390 1.00 92.88 96 GLU A N 1
ATOM 694 C CA . GLU A 1 96 ? 12.657 7.216 -0.006 1.00 92.88 96 GLU A CA 1
ATOM 695 C C . GLU A 1 96 ? 12.494 8.692 0.362 1.00 92.88 96 GLU A C 1
ATOM 697 O O . GLU A 1 96 ? 11.965 9.011 1.428 1.00 92.88 96 GLU A O 1
ATOM 702 N N . SER A 1 97 ? 12.855 9.600 -0.548 1.00 94.25 97 SER A N 1
ATOM 703 C CA . SER A 1 97 ? 12.666 11.042 -0.354 1.00 94.25 97 SER A CA 1
ATOM 704 C C . SER A 1 97 ? 11.183 11.412 -0.215 1.00 94.25 97 SER A C 1
ATOM 706 O O . SER A 1 97 ? 10.813 12.212 0.646 1.00 94.25 97 SER A O 1
ATOM 708 N N . ILE A 1 98 ? 10.309 10.799 -1.020 1.00 94.81 98 ILE A N 1
ATOM 709 C CA . ILE A 1 98 ? 8.854 11.001 -0.936 1.00 94.81 98 ILE A CA 1
ATOM 710 C C . ILE A 1 98 ? 8.309 10.489 0.401 1.00 94.81 98 ILE A C 1
ATOM 712 O O . ILE A 1 98 ? 7.542 11.194 1.060 1.00 94.81 98 ILE A O 1
ATOM 716 N N . LEU A 1 99 ? 8.724 9.300 0.841 1.00 93.56 99 LEU A N 1
ATOM 717 C CA . LEU A 1 99 ? 8.314 8.747 2.134 1.00 93.56 9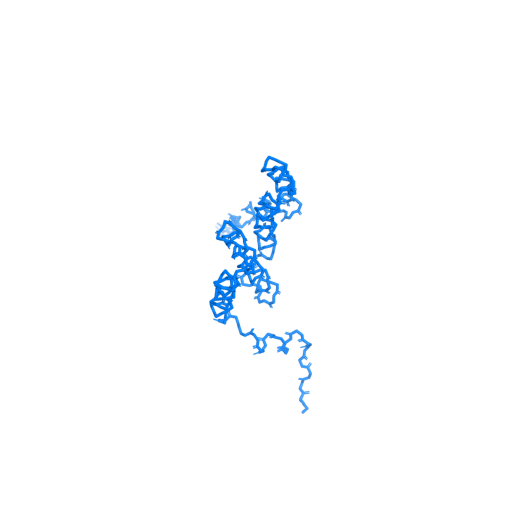9 LEU A CA 1
ATOM 718 C C . LEU A 1 99 ? 8.810 9.608 3.303 1.00 93.56 99 LEU A C 1
ATOM 720 O O . LEU A 1 99 ? 8.043 9.873 4.232 1.00 93.56 99 LEU A O 1
ATOM 724 N N . ALA A 1 100 ? 10.038 10.126 3.227 1.00 92.31 100 ALA A N 1
ATOM 725 C CA . ALA A 1 100 ? 10.598 11.031 4.228 1.00 92.31 100 ALA A CA 1
ATOM 726 C C . ALA A 1 100 ? 9.791 12.333 4.369 1.00 92.31 100 ALA A C 1
ATOM 728 O O . ALA A 1 100 ? 9.636 12.836 5.480 1.00 92.31 100 ALA A O 1
ATOM 729 N N . ILE A 1 101 ? 9.226 12.855 3.273 1.00 93.69 101 ILE A N 1
ATOM 730 C CA . ILE A 1 101 ? 8.319 14.017 3.291 1.00 93.69 101 ILE A CA 1
ATOM 731 C C . ILE A 1 101 ? 6.932 13.628 3.810 1.00 93.69 101 ILE A C 1
ATOM 733 O O . ILE A 1 101 ? 6.294 14.379 4.548 1.00 93.69 101 ILE A O 1
ATOM 737 N N . ALA A 1 102 ? 6.438 12.452 3.442 1.00 92.25 102 ALA A N 1
ATOM 738 C CA . ALA A 1 102 ? 5.080 12.054 3.768 1.00 92.25 102 ALA A CA 1
ATOM 739 C C . ALA A 1 102 ? 4.907 11.655 5.247 1.00 92.25 102 ALA A C 1
ATOM 741 O O . ALA A 1 102 ? 3.844 11.890 5.823 1.00 92.25 102 ALA A O 1
ATOM 742 N N . ALA A 1 103 ? 5.945 11.121 5.898 1.00 89.19 103 ALA A N 1
ATOM 743 C CA . ALA A 1 103 ? 5.932 10.792 7.327 1.00 89.19 103 ALA A CA 1
ATOM 744 C C . ALA A 1 103 ? 5.563 11.984 8.249 1.00 89.19 103 ALA A C 1
ATOM 746 O O . ALA A 1 103 ? 4.667 11.823 9.087 1.00 89.19 103 ALA A O 1
ATOM 747 N N . PRO A 1 104 ? 6.180 13.180 8.134 1.00 88.81 104 PRO A N 1
ATOM 748 C CA . PRO A 1 104 ? 5.790 14.347 8.926 1.00 88.81 104 PRO A CA 1
ATOM 749 C C . PRO A 1 104 ? 4.438 14.939 8.507 1.00 88.81 104 PRO A C 1
ATOM 751 O O . PRO A 1 104 ? 3.697 15.383 9.382 1.00 88.81 104 PRO A O 1
ATOM 754 N N . VAL A 1 105 ? 4.054 14.885 7.224 1.00 90.62 105 VAL A N 1
ATOM 755 C CA . VAL A 1 105 ? 2.708 15.302 6.763 1.00 90.62 105 VAL A CA 1
ATOM 756 C C . VAL A 1 105 ? 1.624 14.449 7.424 1.00 90.62 105 VAL A C 1
ATOM 758 O O . VAL A 1 105 ? 0.632 14.951 7.954 1.00 90.62 105 VAL A O 1
ATOM 761 N N . LEU A 1 106 ? 1.860 13.141 7.485 1.00 87.75 106 LEU A N 1
ATOM 762 C CA . LEU A 1 106 ? 1.039 12.192 8.226 1.00 87.75 106 LEU A CA 1
ATOM 763 C C . LEU A 1 106 ? 1.356 12.184 9.722 1.00 87.75 106 LEU A C 1
ATOM 765 O O . LEU A 1 106 ? 0.889 11.282 10.410 1.00 87.75 106 LEU A O 1
ATOM 769 N N . GLY A 1 107 ? 2.111 13.169 10.234 1.00 85.44 107 GLY A N 1
ATOM 770 C CA . GLY A 1 107 ? 2.484 13.381 11.639 1.00 85.44 107 GLY A CA 1
ATOM 771 C C . GLY A 1 107 ? 2.792 12.102 12.400 1.00 85.44 107 GLY A C 1
ATOM 772 O O . GLY A 1 107 ? 2.335 11.930 13.531 1.00 85.44 107 GLY A O 1
ATOM 773 N N . ILE A 1 108 ? 3.519 11.191 11.758 1.00 80.81 108 ILE A N 1
ATOM 774 C CA . ILE A 1 108 ? 3.931 9.918 12.345 1.00 80.81 108 ILE A CA 1
ATOM 775 C C . ILE A 1 108 ? 4.949 10.174 13.465 1.00 80.81 108 ILE A C 1
ATOM 777 O O . ILE A 1 108 ? 4.876 9.539 14.513 1.00 80.81 108 ILE A O 1
ATOM 781 N N . GLY A 1 109 ? 5.818 11.181 13.303 1.00 65.88 109 GLY A N 1
ATOM 782 C CA . GLY A 1 109 ? 6.774 11.600 14.334 1.00 65.88 109 GLY A CA 1
ATOM 783 C C . GLY A 1 109 ? 6.131 12.268 15.558 1.00 65.88 109 GLY A C 1
ATOM 784 O O . GLY A 1 109 ? 6.544 12.009 16.683 1.00 65.88 109 GLY A O 1
ATOM 785 N N . THR A 1 110 ? 5.083 13.079 15.372 1.00 60.78 110 THR A N 1
ATOM 786 C CA . THR A 1 110 ? 4.387 13.745 16.489 1.00 60.78 110 THR A CA 1
ATOM 787 C C . THR A 1 110 ? 3.491 12.786 17.265 1.00 60.78 110 THR A C 1
ATOM 789 O O . THR A 1 110 ? 3.459 12.848 18.488 1.00 60.78 110 THR A O 1
ATOM 792 N N . ALA A 1 111 ? 2.819 11.855 16.580 1.00 55.94 111 ALA A N 1
ATOM 793 C CA . ALA A 1 111 ? 2.024 10.820 17.236 1.00 55.94 111 ALA A CA 1
ATOM 794 C C . ALA A 1 111 ? 2.893 9.892 18.105 1.00 55.94 111 ALA A C 1
ATOM 796 O O . ALA A 1 111 ? 2.503 9.559 19.221 1.00 55.94 111 ALA A O 1
ATOM 797 N N . ALA A 1 112 ? 4.091 9.514 17.643 1.00 53.53 112 ALA A N 1
ATOM 798 C CA . ALA A 1 112 ? 5.021 8.721 18.450 1.00 53.53 112 ALA A CA 1
ATOM 799 C C . ALA A 1 112 ? 5.463 9.460 19.728 1.00 53.53 112 ALA A C 1
ATOM 801 O O . ALA A 1 112 ? 5.541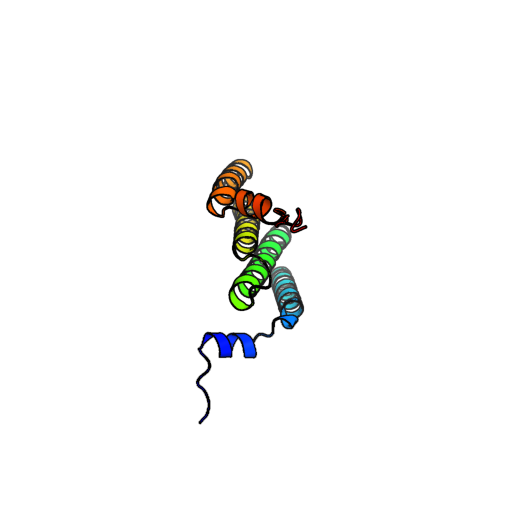 8.851 20.791 1.00 53.53 112 ALA A O 1
ATOM 802 N N . ALA A 1 113 ? 5.680 10.777 19.643 1.00 56.12 113 ALA A N 1
ATOM 803 C CA . ALA A 1 113 ? 6.107 11.597 20.775 1.00 56.12 113 ALA A CA 1
ATOM 804 C C . ALA A 1 113 ? 5.020 11.797 21.851 1.00 56.12 113 ALA A C 1
ATOM 806 O O . ALA A 1 113 ? 5.350 11.971 23.020 1.00 56.12 113 ALA A O 1
ATOM 807 N N . THR A 1 114 ? 3.732 11.758 21.495 1.00 57.66 114 THR A N 1
ATOM 808 C CA . THR A 1 114 ? 2.627 11.986 22.448 1.00 57.66 114 THR A CA 1
ATOM 809 C C . THR A 1 114 ? 2.030 10.708 23.032 1.00 57.66 114 THR A C 1
ATOM 811 O O . THR A 1 114 ? 1.330 10.774 24.037 1.00 57.66 114 THR A O 1
ATOM 814 N N . THR A 1 115 ? 2.317 9.538 22.454 1.00 57.53 115 THR A N 1
ATOM 815 C CA . THR A 1 115 ? 1.768 8.253 22.936 1.00 57.53 115 THR A CA 1
ATOM 816 C C . THR A 1 115 ? 2.477 7.741 24.208 1.00 57.53 115 THR A C 1
ATOM 818 O O . THR A 1 115 ? 2.005 6.800 24.835 1.00 57.53 115 THR A O 1
ATOM 821 N N . GLY A 1 116 ? 3.584 8.375 24.621 1.00 51.53 116 GLY A N 1
ATOM 822 C CA . GLY A 1 116 ? 4.321 8.078 25.860 1.00 51.53 116 GLY A CA 1
ATOM 823 C C . GLY A 1 116 ? 4.276 9.186 26.919 1.00 51.53 116 GLY A C 1
ATOM 824 O O . GLY A 1 116 ? 5.014 9.121 27.896 1.00 51.53 116 GLY A O 1
ATOM 825 N N . GLY A 1 117 ? 3.451 10.219 26.727 1.00 45.91 117 GLY A N 1
ATOM 826 C CA . GLY A 1 117 ? 3.240 11.261 27.729 1.00 45.91 117 GLY A CA 1
ATOM 827 C C . GLY A 1 117 ? 2.322 10.746 28.828 1.00 45.91 117 GLY A C 1
ATOM 828 O O . GLY A 1 117 ? 1.119 10.988 28.791 1.00 45.91 117 GLY A O 1
ATOM 829 N N . GLU A 1 118 ? 2.880 9.999 29.774 1.00 46.47 118 GLU A N 1
ATOM 830 C CA . GLU A 1 118 ? 2.233 9.705 31.047 1.00 46.47 118 GLU A CA 1
ATOM 831 C C . GLU A 1 118 ? 1.746 11.028 31.653 1.00 46.47 118 GLU A C 1
ATOM 833 O O . GLU A 1 118 ? 2.539 11.915 31.976 1.00 46.47 118 GLU A O 1
ATOM 838 N N . TYR A 1 119 ? 0.427 11.193 31.761 1.00 54.53 119 TYR A N 1
ATOM 839 C CA . TYR A 1 119 ? -0.144 12.200 32.642 1.00 54.53 119 TYR A CA 1
ATOM 840 C C . TYR A 1 119 ? 0.248 11.813 34.073 1.00 54.53 119 TYR A C 1
ATOM 842 O O . TYR A 1 119 ? -0.472 11.082 34.747 1.00 54.53 119 TYR A O 1
ATOM 850 N N . VAL A 1 120 ? 1.389 12.315 34.546 1.00 53.78 120 VAL A N 1
ATOM 851 C CA . VAL A 1 120 ? 1.731 12.388 35.973 1.00 53.78 120 VAL A CA 1
ATOM 852 C C . VAL A 1 120 ? 0.915 13.543 36.564 1.00 53.78 120 VAL A C 1
ATOM 854 O O . VAL A 1 120 ? 1.429 14.615 36.873 1.00 53.78 120 VAL A O 1
ATOM 857 N N . GLY A 1 121 ? -0.404 13.359 36.606 1.00 52.88 121 GLY A N 1
ATOM 858 C CA . GLY A 1 121 ? -1.337 14.272 37.252 1.00 52.88 121 GLY A CA 1
ATOM 859 C C . GLY A 1 121 ? -1.296 14.065 38.762 1.00 52.88 121 GLY A C 1
ATOM 860 O O . GLY A 1 121 ? -1.796 13.067 39.262 1.00 52.88 121 GLY A O 1
ATOM 861 N N . GLU A 1 122 ? -0.650 15.002 39.451 1.00 56.91 122 GLU A N 1
ATOM 862 C CA . GLU A 1 122 ? -1.021 15.514 40.778 1.00 56.91 122 GLU A CA 1
ATOM 863 C C . GLU A 1 122 ? -1.417 14.492 41.862 1.00 56.91 122 GLU A C 1
ATOM 865 O O . GLU A 1 122 ? -2.571 14.367 42.255 1.00 56.91 122 GLU A O 1
ATOM 870 N N . HIS A 1 123 ? -0.409 13.889 42.494 1.00 52.75 123 HIS A N 1
ATOM 871 C CA . HIS A 1 123 ? -0.471 13.604 43.930 1.00 52.75 123 HIS A CA 1
ATOM 872 C C . HIS A 1 123 ? 0.680 14.329 44.631 1.00 52.75 123 HIS A C 1
ATOM 874 O O . HIS A 1 123 ? 1.742 13.758 44.884 1.00 52.75 123 HIS A O 1
ATOM 880 N N . ARG A 1 124 ? 0.487 15.615 44.944 1.00 53.44 124 ARG A N 1
ATOM 881 C CA . ARG A 1 124 ? 1.290 16.279 45.976 1.00 53.44 124 ARG A CA 1
ATOM 882 C C . ARG A 1 124 ? 0.411 17.169 46.859 1.00 53.44 124 ARG A C 1
ATOM 884 O O . ARG A 1 124 ? 0.215 18.337 46.559 1.00 53.44 124 ARG A O 1
ATOM 891 N N . ALA A 1 125 ? -0.014 16.541 47.957 1.00 46.78 125 ALA A N 1
ATOM 892 C CA . ALA A 1 125 ? -0.294 17.094 49.282 1.00 46.78 125 ALA A CA 1
ATOM 893 C C . ALA A 1 125 ? -1.455 18.095 49.421 1.00 46.78 125 ALA A C 1
ATOM 895 O O . ALA A 1 125 ? -1.246 19.300 49.530 1.00 46.78 125 ALA A O 1
ATOM 896 N N . GLU A 1 126 ? -2.666 17.556 49.550 1.00 53.78 126 GLU A N 1
ATOM 897 C CA . GLU A 1 126 ? -3.563 18.004 50.618 1.00 53.78 126 GLU A CA 1
ATOM 898 C C . GLU A 1 126 ? -3.209 17.170 51.858 1.00 53.78 126 GLU A C 1
ATOM 900 O O . GLU A 1 126 ? -3.407 15.955 51.846 1.00 53.78 126 GLU A O 1
ATOM 905 N N . ASP A 1 127 ? -2.502 17.806 52.799 1.00 46.38 127 ASP A N 1
ATOM 906 C CA . ASP A 1 127 ? -2.566 17.669 54.270 1.00 46.38 127 ASP A CA 1
ATOM 907 C C . ASP A 1 127 ? -1.316 18.291 54.925 1.00 46.38 127 ASP A C 1
ATOM 909 O O . ASP A 1 127 ? -0.183 17.807 54.682 1.00 46.38 127 ASP A O 1
#

InterPro domains:
  IPR056390 Holin, bacteriophage [PF23809] (4-123)

Sequence (127 aa):
MPQGGTMLDQIRTTVPANSRATFYAVAAATVTALVSWGVLDDAAAPAVAGVATAVVTLLFAVLHSTSPWRQALYGLMAAVTVLLAYLGYGDAVQWESILAIAAPVLGIGTAAATTGGEYVGEHRAED

Secondary structure (DSSP, 8-state):
------HHHHHHHHS-GGGHHHHHHHHHHHHHHHHHTTSS-TTTHHHHHHHHHHHHHHHHHHHH-SS-HHHHHHHHHHHHHHHHHHTTSS-HHHHHHHHHHHHHHTTHHHHHHHTT-----------

Radius of gyration: 20.24 Å; chains: 1; bounding box: 56×37×70 Å

Foldseek 3Di:
DPDPDDPLVVVCVVPPLVCLVVQLVVLLVVLVVCCVVVVDPPVLSVLSSQLSNLVSVLVSCVSPVPDPNLVSVLSNLVSVLVNCVVVVNDHPVVSVVVSVVSCVVSPVVVVVVPVPPPPPPDDDDDD

Organism: NCBI:txid1287475

pLDDT: mean 84.05, std 15.65, range [45.59, 97.44]